Protein AF-A0A350ULH3-F1 (afdb_monomer_lite)

pLDDT: mean 79.22, std 16.27, range [38.88, 96.38]

Sequence (163 aa):
MSNPWFDPMTPQGNSGPSGGGPGVPPVNEIYSRLVTAMNRILQLETRVQQLESALKVNGTGDVELKSNGAIRIEAGRQVVIEGGQQGLTLSDQAGNSIALAGAGLTIKAPAKIQLQSSMFAVNAGVITASASMSTFSGTVKCDTIIARTVIGSSYTPGAGNIW

Structure (mmCIF, N/CA/C/O backbone):
data_AF-A0A350ULH3-F1
#
_entry.id   AF-A0A350ULH3-F1
#
loop_
_atom_site.group_PDB
_atom_site.id
_atom_site.type_symbol
_atom_site.label_atom_id
_atom_site.label_alt_id
_atom_site.label_comp_id
_atom_site.label_asym_id
_atom_site.label_entity_id
_atom_site.label_seq_id
_atom_site.pdbx_PDB_ins_code
_atom_site.Cartn_x
_atom_site.Cartn_y
_atom_site.Cartn_z
_atom_site.occupancy
_atom_site.B_iso_or_equiv
_atom_site.auth_seq_id
_atom_site.auth_comp_id
_atom_site.auth_asym_id
_atom_site.auth_atom_id
_atom_site.pdbx_PDB_model_num
ATOM 1 N N . MET A 1 1 ? 36.697 -11.154 -36.106 1.00 38.88 1 MET A N 1
ATOM 2 C CA . MET A 1 1 ? 36.650 -11.557 -37.529 1.00 38.88 1 MET A CA 1
ATOM 3 C C . MET A 1 1 ? 36.397 -10.296 -38.338 1.00 38.88 1 MET A C 1
ATOM 5 O O . MET A 1 1 ? 35.483 -9.563 -37.986 1.00 38.88 1 MET A O 1
ATOM 9 N N . SER A 1 2 ? 37.249 -9.987 -39.313 1.00 42.09 2 SER A N 1
ATOM 10 C CA . SER A 1 2 ? 37.154 -8.795 -40.172 1.00 42.09 2 SER A CA 1
ATOM 11 C C . SER A 1 2 ? 36.191 -9.029 -41.344 1.00 42.09 2 SER A C 1
ATOM 13 O O . SER A 1 2 ? 36.077 -10.149 -41.835 1.00 42.09 2 SER A O 1
ATOM 15 N N . ASN A 1 3 ? 35.484 -7.982 -41.781 1.00 48.78 3 ASN A N 1
ATOM 16 C CA . ASN A 1 3 ? 34.490 -8.055 -42.858 1.00 48.78 3 ASN A CA 1
ATOM 17 C C . ASN A 1 3 ? 35.135 -7.672 -44.212 1.00 48.78 3 ASN A C 1
ATOM 19 O O . ASN A 1 3 ? 35.625 -6.548 -44.318 1.00 48.78 3 ASN A O 1
ATOM 23 N N . PRO A 1 4 ? 35.145 -8.538 -45.246 1.00 52.75 4 PRO A N 1
ATOM 24 C CA . PRO A 1 4 ? 35.957 -8.335 -46.457 1.00 52.75 4 PRO A CA 1
ATOM 25 C C . PRO A 1 4 ? 35.392 -7.335 -47.489 1.00 52.75 4 PRO A C 1
ATOM 27 O O . PRO A 1 4 ? 35.931 -7.236 -48.584 1.00 52.75 4 PRO A O 1
ATOM 30 N N . TRP A 1 5 ? 34.316 -6.606 -47.170 1.00 55.28 5 TRP A N 1
ATOM 31 C CA . TRP A 1 5 ? 33.622 -5.697 -48.103 1.00 55.28 5 TRP A CA 1
ATOM 32 C C . TRP A 1 5 ? 33.903 -4.202 -47.882 1.00 55.28 5 TRP A C 1
ATOM 34 O O . TRP A 1 5 ? 33.384 -3.370 -48.621 1.00 55.28 5 TRP A O 1
ATOM 44 N N . PHE A 1 6 ? 34.717 -3.853 -46.883 1.00 55.47 6 PHE A N 1
ATOM 45 C CA . PHE A 1 6 ? 35.149 -2.478 -46.623 1.00 55.47 6 PHE A CA 1
ATOM 46 C C . PHE A 1 6 ? 36.673 -2.420 -46.519 1.00 55.47 6 PHE A C 1
ATOM 48 O O . PHE A 1 6 ? 37.233 -2.490 -45.426 1.00 55.47 6 PHE A O 1
ATOM 55 N N . ASP A 1 7 ? 37.328 -2.260 -47.665 1.00 47.16 7 ASP A N 1
ATOM 56 C CA . ASP A 1 7 ? 38.671 -1.688 -47.723 1.00 47.16 7 ASP A CA 1
ATOM 57 C C . ASP A 1 7 ? 38.511 -0.176 -47.979 1.00 47.16 7 ASP A C 1
ATOM 59 O O . ASP A 1 7 ? 37.873 0.194 -48.974 1.00 47.16 7 ASP A O 1
ATOM 63 N N . PRO A 1 8 ? 38.976 0.724 -47.090 1.00 49.62 8 PRO A N 1
ATOM 64 C CA . PRO A 1 8 ? 38.852 2.163 -47.287 1.00 49.62 8 PRO A CA 1
ATOM 65 C C . PRO A 1 8 ? 39.834 2.645 -48.363 1.00 49.62 8 PRO A C 1
ATOM 67 O O . PRO A 1 8 ? 40.844 3.286 -48.066 1.00 49.62 8 PRO A O 1
ATOM 70 N N . MET A 1 9 ? 39.506 2.381 -49.631 1.00 45.88 9 MET A N 1
ATOM 71 C CA . MET A 1 9 ? 40.170 3.011 -50.767 1.00 45.88 9 MET A CA 1
ATOM 72 C C . MET A 1 9 ? 40.027 4.529 -50.646 1.00 45.88 9 MET A C 1
ATOM 74 O O . MET A 1 9 ? 38.942 5.095 -50.804 1.00 45.88 9 MET A O 1
ATOM 78 N N . THR A 1 10 ? 41.140 5.197 -50.355 1.00 54.75 10 THR A N 1
ATOM 79 C CA . THR A 1 10 ? 41.226 6.652 -50.416 1.00 54.75 10 THR A CA 1
ATOM 80 C C . THR A 1 10 ? 40.929 7.107 -51.851 1.00 54.75 10 THR A C 1
ATOM 82 O O . THR A 1 10 ? 41.450 6.501 -52.790 1.00 54.75 10 THR A O 1
ATOM 85 N N . PRO A 1 11 ? 40.101 8.149 -52.074 1.00 56.56 11 PRO A N 1
ATOM 86 C CA . PRO A 1 11 ? 39.749 8.564 -53.430 1.00 56.56 11 PRO A CA 1
ATOM 87 C C . PRO A 1 11 ? 40.953 9.146 -54.187 1.00 56.56 11 PRO A C 1
ATOM 89 O O . PRO A 1 11 ? 41.227 10.346 -54.125 1.00 56.56 11 PRO A O 1
ATOM 92 N N . GLN A 1 12 ? 41.669 8.310 -54.942 1.00 51.28 12 GLN A N 1
ATOM 93 C CA . GLN A 1 12 ? 42.615 8.795 -55.941 1.00 51.28 12 GLN A CA 1
ATOM 94 C C . GLN A 1 12 ? 41.860 9.295 -57.175 1.00 51.28 12 GLN A C 1
ATOM 96 O O . GLN A 1 12 ? 41.475 8.524 -58.045 1.00 51.28 12 GLN A O 1
ATOM 101 N N . GLY A 1 13 ? 41.720 10.619 -57.246 1.00 51.88 13 GLY A N 1
ATOM 102 C CA . GLY A 1 13 ? 41.610 11.361 -58.499 1.00 51.88 13 GLY A CA 1
ATOM 103 C C . GLY A 1 13 ? 40.244 11.363 -59.187 1.00 51.88 13 GLY A C 1
ATOM 104 O O . GLY A 1 13 ? 39.894 10.449 -59.923 1.00 51.88 13 GLY A O 1
ATOM 105 N N . ASN A 1 14 ? 39.561 12.508 -59.118 1.00 50.41 14 ASN A N 1
ATOM 106 C CA . ASN A 1 14 ? 38.878 13.022 -60.305 1.00 50.41 14 ASN A CA 1
ATOM 107 C C . ASN A 1 14 ? 38.970 14.553 -60.373 1.00 50.41 14 ASN A C 1
ATOM 109 O O . ASN A 1 14 ? 38.051 15.277 -59.994 1.00 50.41 14 ASN A O 1
ATOM 113 N N . SER A 1 15 ? 40.115 15.048 -60.840 1.00 55.28 15 SER A N 1
ATOM 114 C CA . SER A 1 15 ? 40.301 16.445 -61.231 1.00 55.28 15 SER A CA 1
ATOM 115 C C . SER A 1 15 ? 39.954 16.612 -62.717 1.00 55.28 15 SER A C 1
ATOM 117 O O . SER A 1 15 ? 40.829 16.507 -63.576 1.00 55.28 15 SER A O 1
ATOM 119 N N . GLY A 1 16 ? 38.676 16.865 -63.007 1.00 45.22 16 GLY A N 1
ATOM 120 C CA . GLY A 1 16 ? 38.147 17.216 -64.333 1.00 45.22 16 GLY A CA 1
ATOM 121 C C . GLY A 1 16 ? 37.201 18.426 -64.230 1.00 45.22 16 GLY A C 1
ATOM 122 O O . GLY A 1 16 ? 36.531 18.566 -63.206 1.00 45.22 16 GLY A O 1
ATOM 123 N N . PRO A 1 17 ? 37.182 19.350 -65.211 1.00 51.19 17 PRO A N 1
ATOM 124 C CA . PRO A 1 17 ? 36.727 20.723 -64.985 1.00 51.19 17 PRO A CA 1
ATOM 125 C C . PRO A 1 17 ? 35.204 20.920 -64.987 1.00 51.19 17 PRO A C 1
ATOM 127 O O . PRO A 1 17 ? 34.441 20.207 -65.634 1.00 51.19 17 PRO A O 1
ATOM 130 N N . SER A 1 18 ? 34.780 21.970 -64.286 1.00 60.84 18 SER A N 1
ATOM 131 C CA . SER A 1 18 ? 33.393 22.411 -64.134 1.00 60.84 18 SER A CA 1
ATOM 132 C C . SER A 1 18 ? 32.836 23.141 -65.367 1.00 60.84 18 SER A C 1
ATOM 134 O O . SER A 1 18 ? 33.382 24.167 -65.772 1.00 60.84 18 SER A O 1
ATOM 136 N N . GLY A 1 19 ? 31.681 22.695 -65.867 1.00 49.47 19 GLY A N 1
ATOM 137 C CA . GLY A 1 19 ? 30.791 23.434 -66.775 1.00 49.47 19 GLY A CA 1
ATOM 138 C C . GLY A 1 19 ? 29.331 23.175 -66.381 1.00 49.47 19 GLY A C 1
ATOM 139 O O . GLY A 1 19 ? 29.006 22.055 -65.992 1.00 49.47 19 GLY A O 1
ATOM 140 N N . GLY A 1 20 ? 28.473 24.203 -66.378 1.00 51.97 20 GLY A N 1
ATOM 141 C CA . GLY A 1 20 ? 27.198 24.177 -65.640 1.00 51.97 20 GLY A CA 1
ATOM 142 C C . GLY A 1 20 ? 25.916 24.407 -66.451 1.00 51.97 20 GLY A C 1
ATOM 143 O O . GLY A 1 20 ? 25.944 24.702 -67.642 1.00 51.97 20 GLY A O 1
ATOM 144 N N . GLY A 1 21 ? 24.785 24.318 -65.744 1.00 47.19 21 GLY A N 1
ATOM 145 C CA . GLY A 1 21 ? 23.431 24.677 -66.180 1.00 47.19 21 GLY A CA 1
ATOM 146 C C . GLY A 1 21 ? 22.516 24.858 -64.949 1.00 47.19 21 GLY A C 1
ATOM 147 O O . GLY A 1 21 ? 22.800 24.250 -63.916 1.00 47.19 21 GLY A O 1
ATOM 148 N N . PRO A 1 22 ? 21.480 25.719 -64.990 1.00 61.12 22 PRO A N 1
ATOM 149 C CA . PRO A 1 22 ? 20.728 26.117 -63.795 1.00 61.12 22 PRO A CA 1
ATOM 150 C C . PRO A 1 22 ? 19.538 25.199 -63.459 1.00 61.12 22 PRO A C 1
ATOM 152 O O . PRO A 1 22 ? 18.927 24.587 -64.331 1.00 61.12 22 PRO A O 1
ATOM 155 N N . GLY A 1 23 ? 19.131 25.194 -62.186 1.00 58.22 23 GLY A N 1
ATOM 156 C CA . GLY A 1 23 ? 17.815 24.712 -61.737 1.00 58.22 23 GLY A CA 1
ATOM 157 C C . GLY A 1 23 ? 17.720 23.216 -61.432 1.00 58.22 23 GLY A C 1
ATOM 158 O O . GLY A 1 23 ? 17.062 22.846 -60.462 1.00 58.22 23 GLY A O 1
ATOM 159 N N . VAL A 1 24 ? 18.439 22.365 -62.164 1.00 56.78 24 VAL A N 1
ATOM 160 C CA . VAL A 1 24 ? 18.875 21.080 -61.601 1.00 56.78 24 VAL A CA 1
ATOM 161 C C . VAL A 1 24 ? 20.019 21.443 -60.655 1.00 56.78 24 VAL A C 1
ATOM 163 O O . VAL A 1 24 ? 21.008 21.992 -61.149 1.00 56.78 24 VAL A O 1
ATOM 166 N N . PRO A 1 25 ? 19.912 21.215 -59.326 1.00 62.03 25 PRO A N 1
ATOM 167 C CA . PRO A 1 25 ? 21.060 21.374 -58.443 1.00 62.03 25 PRO A CA 1
ATOM 168 C C . PRO A 1 25 ? 22.214 20.608 -59.091 1.00 62.03 25 PRO A C 1
ATOM 170 O O . PRO A 1 25 ? 21.979 19.453 -59.476 1.00 62.03 25 PRO A O 1
ATOM 173 N N . PRO A 1 26 ? 23.386 21.242 -59.320 1.00 65.31 26 PRO A N 1
ATOM 174 C CA . PRO A 1 26 ? 24.483 20.617 -60.055 1.00 65.31 26 PRO A CA 1
ATOM 175 C C . PRO A 1 26 ? 24.673 19.228 -59.476 1.00 65.31 26 PRO A C 1
ATOM 177 O O . PRO A 1 26 ? 24.497 19.068 -58.278 1.00 65.31 26 PRO A O 1
ATOM 180 N N . VAL A 1 27 ? 24.896 18.208 -60.306 1.00 72.88 27 VAL A N 1
ATOM 181 C CA . VAL A 1 27 ? 24.469 16.838 -59.951 1.00 72.88 27 VAL A CA 1
ATOM 182 C C . VAL A 1 27 ? 24.963 16.391 -58.552 1.00 72.88 27 VAL A C 1
ATOM 184 O O . VAL A 1 27 ? 24.228 15.753 -57.798 1.00 72.88 27 VAL A O 1
ATOM 187 N N . ASN A 1 28 ? 26.148 16.877 -58.150 1.00 76.12 28 ASN A N 1
ATOM 188 C CA . ASN A 1 28 ? 26.724 16.829 -56.800 1.00 76.12 28 ASN A CA 1
ATOM 189 C C . ASN A 1 28 ? 25.811 17.259 -55.618 1.00 76.12 28 ASN A C 1
ATOM 191 O O . ASN A 1 28 ? 25.929 16.668 -54.549 1.00 76.12 28 ASN A O 1
ATOM 195 N N . GLU A 1 29 ? 24.909 18.229 -55.762 1.00 79.00 29 GLU A N 1
ATOM 196 C CA . GLU A 1 29 ? 24.006 18.738 -54.722 1.00 79.00 29 GLU A CA 1
ATOM 197 C C . GLU A 1 29 ? 22.730 17.891 -54.575 1.00 79.00 29 GLU A C 1
ATOM 199 O O . GLU A 1 29 ? 22.260 17.680 -53.455 1.00 79.00 29 GLU A O 1
ATOM 204 N N . ILE A 1 30 ? 22.188 17.324 -55.663 1.00 76.50 30 ILE A N 1
ATOM 205 C CA . ILE A 1 30 ? 21.158 16.275 -55.522 1.00 76.50 30 ILE A CA 1
ATOM 206 C C . ILE A 1 30 ? 21.777 15.081 -54.789 1.00 76.50 30 ILE A C 1
ATOM 208 O O . ILE A 1 30 ? 21.201 14.581 -53.819 1.00 76.50 30 ILE A O 1
ATOM 212 N N . TYR A 1 31 ? 22.980 14.667 -55.203 1.00 81.50 31 TYR A N 1
ATOM 213 C CA . TYR A 1 31 ? 23.696 13.580 -54.543 1.00 81.50 31 TYR A CA 1
ATOM 214 C C . TYR A 1 31 ? 24.021 13.903 -53.074 1.00 81.50 31 TYR A C 1
ATOM 216 O O . TYR A 1 31 ? 23.808 13.042 -52.224 1.00 81.50 31 TYR A O 1
ATOM 224 N N . SER A 1 32 ? 24.436 15.128 -52.725 1.00 84.88 32 SER A N 1
ATOM 225 C CA . SER A 1 32 ? 24.746 15.486 -51.329 1.00 84.88 32 SER A CA 1
ATOM 226 C C . SER A 1 32 ? 23.517 15.414 -50.415 1.00 84.88 32 SER A C 1
ATOM 228 O O . SER A 1 32 ? 23.600 14.889 -49.299 1.00 84.88 32 SER A O 1
ATOM 230 N N . ARG A 1 33 ? 22.350 15.865 -50.896 1.00 83.06 33 ARG A N 1
ATOM 231 C CA . ARG A 1 33 ? 21.075 15.779 -50.165 1.00 83.06 33 ARG A CA 1
ATOM 232 C C . ARG A 1 33 ? 20.626 14.328 -49.984 1.00 83.06 33 ARG A C 1
ATOM 234 O O . ARG A 1 33 ? 20.208 13.961 -48.886 1.00 83.06 33 ARG A O 1
ATOM 241 N N . LEU A 1 34 ? 20.763 13.500 -51.022 1.00 86.50 34 LEU A N 1
ATOM 242 C CA . LEU A 1 34 ? 20.426 12.076 -50.969 1.00 86.50 34 LEU A CA 1
ATOM 243 C C . LEU A 1 34 ? 21.319 11.315 -49.975 1.00 86.50 34 LEU A C 1
ATOM 245 O O . LEU A 1 34 ? 20.799 10.639 -49.089 1.00 86.50 34 LEU A O 1
ATOM 249 N N . VAL A 1 35 ? 22.644 11.497 -50.045 1.00 88.75 35 VAL A N 1
ATOM 250 C CA . VAL A 1 35 ? 23.599 10.907 -49.085 1.00 88.75 35 VAL A CA 1
ATOM 251 C C . VAL A 1 35 ? 23.286 11.340 -47.648 1.00 88.75 35 VAL A C 1
ATOM 253 O O . VAL A 1 35 ? 23.286 10.516 -46.733 1.00 88.75 35 VAL A O 1
ATOM 256 N N . THR A 1 36 ? 22.942 12.614 -47.439 1.00 93.56 36 THR A N 1
ATOM 257 C CA . THR A 1 36 ? 22.558 13.132 -46.115 1.00 93.56 36 THR A CA 1
ATOM 258 C C . THR A 1 36 ? 21.289 12.460 -45.577 1.00 93.56 36 THR A C 1
ATOM 260 O O . THR A 1 36 ? 21.237 12.095 -44.400 1.00 93.56 36 THR A O 1
ATOM 263 N N . ALA A 1 37 ? 20.273 12.261 -46.423 1.00 84.31 37 ALA A N 1
ATOM 264 C CA . ALA A 1 37 ? 19.039 11.579 -46.036 1.00 84.31 37 ALA A CA 1
ATOM 265 C C . ALA A 1 37 ? 19.288 10.105 -45.670 1.00 84.31 37 ALA A C 1
ATOM 267 O O . ALA A 1 37 ? 18.812 9.648 -44.631 1.00 84.31 37 ALA A O 1
ATOM 268 N N . MET A 1 38 ? 20.090 9.388 -46.465 1.00 93.75 38 MET A N 1
ATOM 269 C CA . MET A 1 38 ? 20.438 7.982 -46.220 1.00 93.75 38 MET A CA 1
ATOM 270 C C . MET A 1 38 ? 21.170 7.791 -44.882 1.00 93.75 38 MET A C 1
ATOM 272 O O . MET A 1 38 ? 20.783 6.936 -44.087 1.00 93.75 38 MET A O 1
ATOM 276 N N . ASN A 1 39 ? 22.151 8.647 -44.573 1.00 92.31 39 ASN A N 1
ATOM 277 C CA . ASN A 1 39 ? 22.867 8.605 -43.292 1.00 92.31 39 ASN A CA 1
ATOM 278 C C . ASN A 1 39 ? 21.935 8.821 -42.083 1.00 92.31 39 ASN A C 1
ATOM 280 O O . ASN A 1 39 ? 22.113 8.200 -41.034 1.00 92.31 39 ASN A O 1
ATOM 284 N N . ARG A 1 40 ? 20.916 9.681 -42.224 1.00 94.25 40 ARG A N 1
ATOM 285 C CA . ARG A 1 40 ? 19.938 9.948 -41.157 1.00 94.25 40 ARG A CA 1
ATOM 286 C C . ARG A 1 40 ? 18.982 8.774 -40.924 1.00 94.25 40 ARG A C 1
ATOM 288 O O . ARG A 1 40 ? 18.593 8.549 -39.780 1.00 94.25 40 ARG A O 1
ATOM 295 N N . ILE A 1 41 ? 18.622 8.032 -41.972 1.00 94.38 41 ILE A N 1
ATOM 296 C CA . ILE A 1 41 ? 17.785 6.826 -41.860 1.00 94.38 41 ILE A CA 1
ATOM 297 C C . ILE A 1 41 ? 18.539 5.736 -41.086 1.00 94.38 41 ILE A C 1
ATOM 299 O O . ILE A 1 41 ? 18.038 5.274 -40.063 1.00 94.38 41 ILE A O 1
ATOM 303 N N . LEU A 1 42 ? 19.785 5.444 -41.472 1.00 94.94 42 LEU A N 1
ATOM 304 C CA . LEU A 1 42 ? 20.639 4.452 -40.801 1.00 94.94 42 LEU A CA 1
ATOM 305 C C . LEU A 1 42 ? 20.823 4.743 -39.293 1.00 94.94 42 LEU A C 1
ATOM 307 O O . LEU A 1 42 ? 20.821 3.840 -38.450 1.00 94.94 42 LEU A O 1
ATOM 311 N N . GLN A 1 43 ? 20.935 6.026 -38.925 1.00 95.62 43 GLN A N 1
ATOM 312 C CA . GLN A 1 43 ? 21.008 6.450 -37.524 1.00 95.62 43 GLN A CA 1
ATOM 313 C C . GLN A 1 43 ? 19.696 6.199 -36.756 1.00 95.62 43 GLN A C 1
ATOM 315 O O . GLN A 1 43 ? 19.733 5.826 -35.581 1.00 95.62 43 GLN A O 1
ATOM 320 N N . LEU A 1 44 ? 18.538 6.419 -37.387 1.00 94.94 44 LEU A N 1
ATOM 321 C CA . LEU A 1 44 ? 17.233 6.180 -36.766 1.00 94.94 44 LEU A CA 1
ATOM 322 C C . LEU A 1 44 ? 16.970 4.685 -36.576 1.00 94.94 44 LEU A C 1
ATOM 324 O O . LEU A 1 44 ? 16.552 4.300 -35.488 1.00 94.94 44 LEU A O 1
ATOM 328 N N . GLU A 1 45 ? 17.290 3.853 -37.567 1.00 95.19 45 GLU A N 1
ATOM 329 C CA . GLU A 1 45 ? 17.203 2.389 -37.468 1.00 95.19 45 GLU A CA 1
ATOM 330 C C . GLU A 1 45 ? 18.025 1.868 -36.284 1.00 95.19 45 GLU A C 1
ATOM 332 O O . GLU A 1 45 ? 17.502 1.154 -35.430 1.00 95.19 45 GLU A O 1
ATOM 337 N N . THR A 1 46 ? 19.274 2.330 -36.154 1.00 93.56 46 THR A N 1
ATOM 338 C CA . THR A 1 46 ? 20.151 1.983 -35.023 1.00 93.56 46 THR A CA 1
ATOM 339 C C . THR A 1 46 ? 19.529 2.369 -33.669 1.00 93.56 46 THR A C 1
ATOM 341 O O . THR A 1 46 ? 19.611 1.608 -32.705 1.00 93.56 46 THR A O 1
ATOM 344 N N . ARG A 1 47 ? 18.867 3.533 -33.574 1.00 94.88 47 ARG A N 1
ATOM 345 C CA . ARG A 1 47 ? 18.204 3.992 -32.336 1.00 94.88 47 ARG A CA 1
ATOM 346 C C . ARG A 1 47 ? 16.902 3.254 -32.027 1.00 94.88 47 ARG A C 1
ATOM 348 O O . ARG A 1 47 ? 16.610 3.033 -30.854 1.00 94.88 47 ARG A O 1
ATOM 355 N N . VAL A 1 48 ? 16.117 2.890 -33.039 1.00 91.75 48 VAL A N 1
ATOM 356 C CA . VAL A 1 48 ? 14.891 2.096 -32.858 1.00 91.75 48 VAL A CA 1
ATOM 357 C C . VAL A 1 48 ? 15.254 0.683 -32.419 1.00 91.75 48 VAL A C 1
ATOM 359 O O . VAL A 1 48 ? 14.715 0.223 -31.423 1.00 91.75 48 VAL A O 1
ATOM 362 N N . GLN A 1 49 ? 16.256 0.053 -33.038 1.00 89.00 49 GLN A N 1
ATOM 363 C CA . GLN A 1 49 ? 16.790 -1.236 -32.586 1.00 89.00 49 GLN A CA 1
ATOM 364 C C . GLN A 1 49 ? 17.260 -1.182 -31.121 1.00 89.00 49 GLN A C 1
ATOM 366 O O . GLN A 1 49 ? 16.994 -2.104 -30.352 1.00 89.00 49 GLN A O 1
ATOM 371 N N . GLN A 1 50 ? 17.895 -0.082 -30.698 1.00 86.75 50 GLN A N 1
ATOM 372 C CA . GLN A 1 50 ? 18.261 0.141 -29.294 1.00 86.75 50 GLN A CA 1
ATOM 373 C C . GLN A 1 50 ? 17.033 0.291 -28.374 1.00 86.75 50 GLN A C 1
ATOM 375 O O . GLN A 1 50 ? 17.017 -0.309 -27.301 1.00 86.75 50 GLN A O 1
ATOM 380 N N . LEU A 1 51 ? 15.996 1.037 -28.770 1.00 87.19 51 LEU A N 1
ATOM 381 C CA . LEU A 1 51 ? 14.782 1.215 -27.958 1.00 87.19 51 LEU A CA 1
ATOM 382 C C . LEU A 1 51 ? 13.908 -0.040 -27.896 1.00 87.19 51 LEU A C 1
ATOM 384 O O . LEU A 1 51 ? 13.467 -0.410 -26.815 1.00 87.19 51 LEU A O 1
ATOM 388 N N . GLU A 1 52 ? 13.706 -0.739 -29.010 1.00 87.12 52 GLU A N 1
ATOM 389 C CA . GLU A 1 52 ? 13.012 -2.028 -29.038 1.00 87.12 52 GLU A CA 1
ATOM 390 C C . GLU A 1 52 ? 13.788 -3.092 -28.262 1.00 87.12 52 GLU A C 1
ATOM 392 O O . GLU A 1 52 ? 13.186 -3.968 -27.647 1.00 87.12 52 GLU A O 1
ATOM 397 N N . SER A 1 53 ? 15.124 -3.017 -28.211 1.00 81.12 53 SER A N 1
ATOM 398 C CA . SER A 1 53 ? 15.894 -3.876 -27.305 1.00 81.12 53 SER A CA 1
ATOM 399 C C . SER A 1 53 ? 15.598 -3.616 -25.818 1.00 81.12 53 SER A C 1
ATOM 401 O O . SER A 1 53 ? 15.958 -4.466 -25.001 1.00 81.12 53 SER A O 1
ATOM 403 N N . ALA A 1 54 ? 14.922 -2.501 -25.487 1.00 84.62 54 ALA A N 1
ATOM 404 C CA . ALA A 1 54 ? 14.718 -2.003 -24.128 1.00 84.62 54 ALA A CA 1
ATOM 405 C C . ALA A 1 54 ? 13.259 -1.732 -23.675 1.00 84.62 54 ALA A C 1
ATOM 407 O O . ALA A 1 54 ? 13.008 -1.581 -22.479 1.00 84.62 54 ALA A O 1
ATOM 408 N N . LEU A 1 55 ? 12.281 -1.674 -24.579 1.00 89.12 55 LEU A N 1
ATOM 409 C CA . LEU A 1 55 ? 10.854 -1.574 -24.255 1.00 89.12 55 LEU A CA 1
ATOM 410 C C . LEU A 1 55 ? 10.040 -2.251 -25.356 1.00 89.12 55 LEU A C 1
ATOM 412 O O . LEU A 1 55 ? 10.140 -1.863 -26.520 1.00 89.12 55 LEU A O 1
ATOM 416 N N . LYS A 1 56 ? 9.217 -3.238 -24.994 1.00 87.25 56 LYS A N 1
ATOM 417 C CA . LYS A 1 56 ? 8.347 -3.950 -25.937 1.00 87.25 56 LYS A CA 1
ATOM 418 C C . LYS A 1 56 ? 6.918 -4.045 -25.426 1.00 87.25 56 LYS A C 1
ATOM 420 O O . LYS A 1 56 ? 6.674 -4.087 -24.226 1.00 87.25 56 LYS A O 1
ATOM 425 N N . VAL A 1 57 ? 5.985 -4.129 -26.366 1.00 83.31 57 VAL A N 1
ATOM 426 C CA . VAL A 1 57 ? 4.630 -4.629 -26.126 1.00 83.31 57 VAL A CA 1
ATOM 427 C C . VAL A 1 57 ? 4.497 -5.887 -26.972 1.00 83.31 57 VAL A C 1
ATOM 429 O O . VAL A 1 57 ? 4.809 -5.854 -28.165 1.00 83.31 57 VAL A O 1
ATOM 432 N N . ASN A 1 58 ? 4.130 -7.010 -26.361 1.00 77.69 58 ASN A N 1
ATOM 433 C CA . ASN A 1 58 ? 3.984 -8.271 -27.089 1.00 77.69 58 ASN A CA 1
ATOM 434 C C . ASN A 1 58 ? 2.605 -8.368 -27.783 1.00 77.69 58 ASN A C 1
ATOM 436 O O . ASN A 1 58 ? 1.751 -7.491 -27.650 1.00 77.69 58 ASN A O 1
ATOM 440 N N . GLY A 1 59 ? 2.369 -9.458 -28.521 1.00 75.62 59 GLY A N 1
ATOM 441 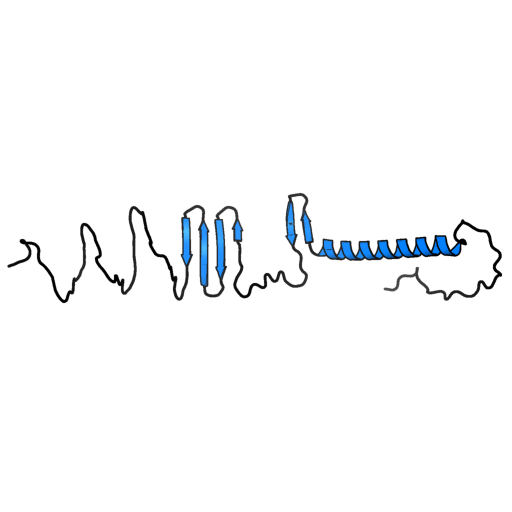C CA . GLY A 1 59 ? 1.100 -9.680 -29.230 1.00 75.62 59 GLY A CA 1
ATOM 442 C C . GLY A 1 59 ? -0.130 -9.885 -28.331 1.00 75.62 59 GLY A C 1
ATOM 443 O O . GLY A 1 59 ? -1.248 -9.824 -28.835 1.00 75.62 59 GLY A O 1
ATOM 444 N N . THR A 1 60 ? 0.055 -10.116 -27.027 1.00 79.62 60 THR A N 1
ATOM 445 C CA . THR A 1 60 ? -1.014 -10.234 -26.018 1.00 79.62 60 THR A CA 1
ATOM 446 C C . THR A 1 60 ? -1.250 -8.938 -25.234 1.00 79.62 60 THR A C 1
ATOM 448 O O . THR A 1 60 ? -2.176 -8.880 -24.430 1.00 79.62 60 THR A O 1
ATOM 451 N N . GLY A 1 61 ? -0.480 -7.878 -25.509 1.00 71.00 61 GLY A N 1
ATOM 452 C CA . GLY A 1 61 ? -0.597 -6.573 -24.854 1.00 71.00 61 GLY A CA 1
ATOM 453 C C . GLY A 1 61 ? 0.220 -6.425 -23.567 1.00 71.00 61 GLY A C 1
AT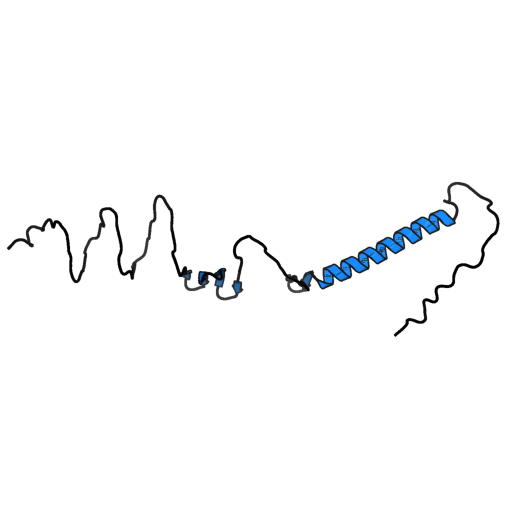OM 454 O O . GLY A 1 61 ? 0.139 -5.378 -22.925 1.00 71.00 61 GLY A O 1
ATOM 455 N N . ASP A 1 62 ? 1.028 -7.422 -23.196 1.00 77.75 62 ASP A N 1
ATOM 456 C CA . ASP A 1 62 ? 1.917 -7.325 -22.039 1.00 77.75 62 ASP A CA 1
ATOM 457 C C . ASP A 1 62 ? 3.054 -6.340 -22.338 1.00 77.75 62 ASP A C 1
ATOM 459 O O . ASP A 1 62 ? 3.704 -6.409 -23.389 1.00 77.75 62 ASP A O 1
ATOM 463 N N . VAL A 1 63 ? 3.302 -5.424 -21.400 1.00 85.12 63 VAL A N 1
ATOM 464 C CA . VAL A 1 63 ? 4.336 -4.390 -21.524 1.00 85.12 63 VAL A CA 1
ATOM 465 C C . VAL A 1 63 ? 5.622 -4.865 -20.847 1.00 85.12 63 VAL A C 1
ATOM 467 O O . VAL A 1 63 ? 5.721 -4.926 -19.623 1.00 85.12 63 VAL A O 1
ATOM 470 N N . GLU A 1 64 ? 6.630 -5.175 -21.655 1.00 73.25 64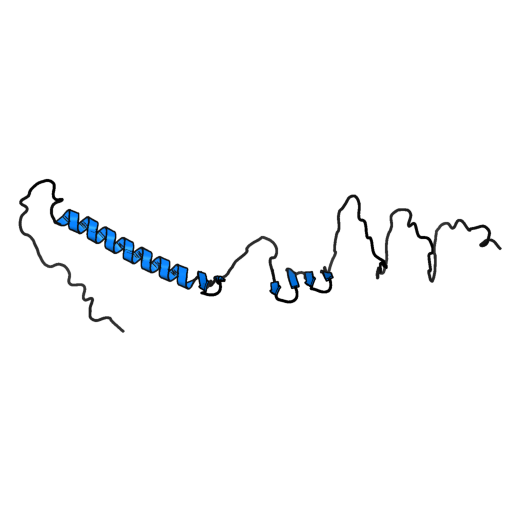 GLU A N 1
ATOM 471 C CA . GLU A 1 64 ? 7.956 -5.623 -21.234 1.00 73.25 64 GLU A CA 1
ATOM 472 C C . GLU A 1 64 ? 8.917 -4.420 -21.174 1.00 73.25 64 GLU A C 1
ATOM 474 O O . GLU A 1 64 ? 9.509 -4.012 -22.178 1.00 73.25 64 GLU A O 1
ATOM 479 N N . LEU A 1 65 ? 9.079 -3.832 -19.984 1.00 87.94 65 LEU A N 1
ATOM 480 C CA . LEU A 1 65 ? 10.104 -2.816 -19.720 1.00 87.94 65 LEU A CA 1
ATOM 481 C C . LEU A 1 65 ? 11.461 -3.511 -19.497 1.00 87.94 65 LEU A C 1
ATOM 483 O O . LEU A 1 65 ? 11.707 -4.080 -18.434 1.00 87.94 65 LEU A O 1
ATOM 487 N N . LYS A 1 66 ? 12.362 -3.450 -20.482 1.00 74.06 66 LYS A N 1
ATOM 488 C CA . LYS A 1 66 ? 13.624 -4.207 -20.529 1.00 74.06 66 LYS A CA 1
ATOM 489 C C . LYS A 1 66 ? 14.854 -3.302 -20.359 1.00 74.06 66 LYS A C 1
ATOM 491 O O . LYS A 1 66 ? 15.536 -2.934 -21.305 1.00 74.06 66 LYS A O 1
ATOM 496 N N . SER A 1 67 ? 15.196 -2.945 -19.126 1.00 82.88 67 SER A N 1
ATOM 497 C CA . SER A 1 67 ? 16.420 -2.168 -18.868 1.00 82.88 67 SER A CA 1
ATOM 498 C C . SER A 1 67 ? 17.632 -3.079 -18.644 1.00 82.88 67 SER A C 1
ATOM 500 O O . SER A 1 67 ? 17.595 -3.930 -17.761 1.00 82.88 67 SER A O 1
ATOM 502 N N . ASN A 1 68 ? 18.747 -2.838 -19.349 1.00 68.12 68 ASN A N 1
ATOM 503 C CA . ASN A 1 68 ? 20.057 -3.428 -19.010 1.00 68.12 68 ASN A CA 1
ATOM 504 C C . ASN A 1 68 ? 20.651 -2.854 -17.696 1.00 68.12 68 ASN A C 1
ATOM 506 O O . ASN A 1 68 ? 21.735 -3.263 -17.288 1.00 68.12 68 ASN A O 1
ATOM 510 N N . GLY A 1 69 ? 19.989 -1.868 -17.073 1.00 79.50 69 GLY A N 1
ATOM 511 C CA . GLY A 1 69 ? 20.422 -1.188 -15.848 1.00 79.50 69 GLY A CA 1
ATOM 512 C C . GLY A 1 69 ? 19.398 -1.316 -14.719 1.00 79.50 69 GLY A C 1
ATOM 513 O O . GLY A 1 69 ? 19.371 -2.314 -14.009 1.00 79.50 69 GLY A O 1
ATOM 514 N N . ALA A 1 70 ? 18.564 -0.293 -14.523 1.00 57.28 70 ALA A N 1
ATOM 515 C CA . ALA A 1 70 ? 17.501 -0.306 -13.517 1.00 57.28 70 ALA A CA 1
ATOM 516 C C . ALA A 1 70 ? 16.247 0.422 -14.016 1.00 57.28 70 ALA A C 1
ATOM 518 O O . ALA A 1 70 ? 16.355 1.470 -14.654 1.00 57.28 70 ALA A O 1
ATOM 519 N N . ILE A 1 71 ? 15.062 -0.069 -13.638 1.00 70.06 71 ILE A N 1
ATOM 520 C CA . ILE A 1 71 ? 13.871 0.785 -13.528 1.00 70.06 71 ILE A CA 1
ATOM 521 C C . ILE A 1 71 ? 13.965 1.469 -12.165 1.00 70.06 71 ILE A C 1
ATOM 523 O O . ILE A 1 71 ? 13.376 1.029 -11.178 1.00 70.06 71 ILE A O 1
ATOM 527 N N . ARG A 1 72 ? 14.755 2.543 -12.091 1.00 52.25 72 ARG A N 1
ATOM 528 C CA . ARG A 1 72 ? 14.689 3.438 -10.937 1.00 52.25 72 ARG A CA 1
ATOM 529 C C . ARG A 1 72 ? 13.383 4.219 -11.013 1.00 52.25 72 ARG A C 1
ATOM 531 O O . ARG A 1 72 ? 13.326 5.285 -11.615 1.00 52.25 72 ARG A O 1
ATOM 538 N N . ILE A 1 73 ? 12.362 3.718 -10.320 1.00 58.16 73 ILE A N 1
ATOM 539 C CA . ILE A 1 73 ? 11.413 4.616 -9.662 1.00 58.16 73 ILE A CA 1
ATOM 540 C C . ILE A 1 73 ? 12.161 5.196 -8.461 1.00 58.16 73 ILE A C 1
ATOM 542 O O . ILE A 1 73 ? 12.001 4.757 -7.326 1.00 58.16 73 ILE A O 1
ATOM 546 N N . GLU A 1 74 ? 13.048 6.151 -8.731 1.00 46.31 74 GLU A N 1
ATOM 547 C CA . GLU A 1 74 ? 13.665 6.955 -7.686 1.00 46.31 74 GLU A CA 1
ATOM 548 C C . GLU A 1 74 ? 12.642 8.001 -7.240 1.00 46.31 74 GLU A C 1
ATOM 550 O O . GLU A 1 74 ? 12.650 9.160 -7.642 1.00 46.31 74 GLU A O 1
ATOM 555 N N . ALA A 1 75 ? 11.705 7.548 -6.413 1.00 45.75 75 ALA A N 1
ATOM 556 C CA . ALA A 1 75 ? 11.124 8.409 -5.404 1.00 45.75 75 ALA A CA 1
ATOM 557 C C . ALA A 1 75 ? 12.075 8.406 -4.196 1.00 45.75 75 ALA A C 1
ATOM 559 O O . ALA A 1 75 ? 12.742 7.408 -3.926 1.00 45.75 75 ALA A O 1
ATOM 560 N N . GLY A 1 76 ? 12.094 9.474 -3.395 1.00 59.78 76 GLY A N 1
ATOM 561 C CA . GLY A 1 76 ? 12.824 9.484 -2.113 1.00 59.78 76 GLY A CA 1
ATOM 562 C C . GLY A 1 76 ? 12.212 8.571 -1.029 1.00 59.78 76 GLY A C 1
ATOM 563 O O . GLY A 1 76 ? 12.367 8.858 0.156 1.00 59.78 76 GLY A O 1
ATOM 564 N N . ARG A 1 77 ? 11.400 7.576 -1.428 1.00 64.19 77 ARG A N 1
ATOM 565 C CA . ARG A 1 77 ? 10.477 6.707 -0.661 1.00 64.19 77 ARG A CA 1
ATOM 566 C C . ARG A 1 77 ? 10.144 5.465 -1.529 1.00 64.19 77 ARG A C 1
ATOM 568 O O . ARG A 1 77 ? 10.249 5.562 -2.747 1.00 64.19 77 ARG A O 1
ATOM 575 N N . GLN A 1 78 ? 9.688 4.339 -0.961 1.00 58.41 78 GLN A N 1
ATOM 576 C CA . GLN A 1 78 ? 9.190 3.168 -1.734 1.00 58.41 78 GLN A CA 1
ATOM 577 C C . GLN A 1 78 ? 7.750 3.411 -2.269 1.00 58.41 78 GLN A C 1
ATOM 579 O O . GLN A 1 78 ? 7.029 4.195 -1.652 1.00 58.41 78 GLN A O 1
ATOM 584 N N . VAL A 1 79 ? 7.248 2.897 -3.411 1.00 57.75 79 VAL A N 1
ATOM 585 C CA . VAL A 1 79 ? 7.624 1.798 -4.354 1.00 57.75 79 VAL A CA 1
ATOM 586 C C . VAL A 1 79 ? 7.185 0.382 -3.897 1.00 57.75 79 VAL A C 1
ATOM 588 O O . VAL A 1 79 ? 6.978 0.171 -2.712 1.00 57.75 79 VAL A O 1
ATOM 591 N N . VAL A 1 80 ? 7.049 -0.558 -4.853 1.00 60.88 80 VAL A N 1
ATOM 592 C CA . VAL A 1 80 ? 6.416 -1.910 -4.828 1.00 60.88 80 VAL A CA 1
ATOM 593 C C . VAL A 1 80 ? 4.904 -1.900 -5.092 1.00 60.88 80 VAL A C 1
ATOM 595 O O . VAL A 1 80 ? 4.135 -1.292 -4.359 1.00 60.88 80 VAL A O 1
ATOM 598 N N . ILE A 1 81 ? 4.488 -2.574 -6.169 1.00 64.44 81 ILE A N 1
ATOM 599 C CA . ILE A 1 81 ? 3.095 -2.710 -6.623 1.00 64.44 81 ILE A CA 1
ATOM 600 C C . ILE A 1 81 ? 2.959 -4.114 -7.228 1.00 64.44 81 ILE A C 1
ATOM 602 O O . ILE A 1 81 ? 3.428 -4.355 -8.338 1.00 64.44 81 ILE A O 1
ATOM 606 N N . GLU A 1 82 ? 2.354 -5.047 -6.499 1.00 72.56 82 GLU A N 1
ATOM 607 C CA . GLU A 1 82 ? 2.219 -6.451 -6.915 1.00 72.56 82 GLU A CA 1
ATOM 608 C C . GLU A 1 82 ? 0.760 -6.768 -7.238 1.00 72.56 82 GLU A C 1
ATOM 610 O O . GLU A 1 82 ? -0.042 -6.865 -6.317 1.00 72.56 82 GLU A O 1
ATOM 615 N N . GLY A 1 83 ? 0.403 -6.932 -8.514 1.00 66.50 83 GLY A N 1
ATOM 616 C CA . GLY A 1 83 ? -0.936 -7.362 -8.933 1.00 66.50 83 GLY A CA 1
ATOM 617 C C . GLY A 1 83 ? -0.963 -8.828 -9.368 1.00 66.50 83 GLY A C 1
ATOM 618 O O . GLY A 1 83 ? -0.079 -9.276 -10.094 1.00 66.50 83 GLY A O 1
ATOM 619 N N . GLY A 1 84 ? -1.996 -9.574 -8.972 1.00 66.62 84 GLY A N 1
ATOM 620 C CA . GLY A 1 84 ? -2.219 -10.949 -9.429 1.00 66.62 84 GLY A CA 1
ATOM 621 C C . GLY A 1 84 ? -3.660 -11.415 -9.222 1.00 66.62 84 GLY A C 1
ATOM 622 O O . GLY A 1 84 ? -4.491 -10.668 -8.711 1.00 66.62 84 GLY A O 1
ATOM 623 N N . GLN A 1 85 ? -3.961 -12.676 -9.558 1.00 63.22 85 GLN A N 1
ATOM 624 C CA . GLN A 1 85 ? -5.317 -13.254 -9.438 1.00 63.22 85 GLN A CA 1
ATOM 625 C C . GLN A 1 85 ? -5.914 -13.225 -8.014 1.00 63.22 85 GLN A C 1
ATOM 627 O O . GLN A 1 85 ? -7.093 -13.521 -7.849 1.00 63.22 85 GLN A O 1
ATOM 632 N N . GLN A 1 86 ? -5.112 -12.920 -6.988 1.00 61.62 86 GLN A N 1
ATOM 633 C CA . GLN A 1 86 ? -5.495 -12.991 -5.575 1.00 61.62 86 GLN A CA 1
ATOM 634 C C . GLN A 1 86 ? -5.397 -11.652 -4.821 1.00 61.62 86 GLN A C 1
ATOM 636 O O . GLN A 1 86 ? -5.783 -11.605 -3.650 1.00 61.62 86 GLN A O 1
ATOM 641 N N . GLY A 1 87 ? -4.920 -10.564 -5.447 1.00 76.06 87 GLY A N 1
ATOM 642 C CA . GLY A 1 87 ? -4.829 -9.272 -4.761 1.00 76.06 87 GLY A CA 1
ATOM 643 C C . GLY A 1 87 ? -3.830 -8.253 -5.314 1.00 76.06 87 GLY A C 1
ATOM 644 O O . GLY A 1 87 ? -3.228 -8.452 -6.371 1.00 76.06 87 GLY A O 1
ATOM 645 N N . LEU A 1 88 ? -3.681 -7.167 -4.547 1.00 87.06 88 LEU A N 1
ATOM 646 C CA . LEU A 1 88 ? -2.717 -6.081 -4.726 1.00 87.06 88 LEU A CA 1
ATOM 647 C C . LEU A 1 88 ? -1.910 -5.854 -3.435 1.00 87.06 88 LEU A C 1
ATOM 649 O O . LEU A 1 88 ? -2.505 -5.565 -2.396 1.00 87.06 88 LEU A O 1
ATOM 653 N N . THR A 1 89 ? -0.577 -5.881 -3.506 1.00 86.62 89 THR A N 1
ATOM 654 C CA . THR A 1 89 ? 0.301 -5.535 -2.368 1.00 86.62 89 THR A CA 1
ATOM 655 C C . THR A 1 89 ? 1.196 -4.332 -2.672 1.00 86.62 89 THR A C 1
ATOM 657 O O . THR A 1 89 ? 1.844 -4.267 -3.716 1.00 86.62 89 THR A O 1
ATOM 660 N N . LEU A 1 90 ? 1.261 -3.402 -1.716 1.00 87.81 90 LEU A N 1
ATOM 661 C CA . LEU A 1 90 ? 2.256 -2.333 -1.599 1.00 87.81 90 LEU A CA 1
ATOM 662 C C . LEU A 1 90 ? 3.065 -2.580 -0.319 1.00 87.81 90 LEU A C 1
ATOM 664 O O . LEU A 1 90 ? 2.486 -2.816 0.745 1.00 87.81 90 LEU A O 1
ATOM 668 N N . SER A 1 91 ? 4.393 -2.529 -0.390 1.00 87.25 91 SER A N 1
ATOM 669 C CA . SER A 1 91 ? 5.259 -2.790 0.766 1.00 87.25 91 SER A CA 1
ATOM 670 C C . SER A 1 91 ? 6.550 -1.978 0.738 1.00 87.25 91 SER A C 1
ATOM 672 O O . SER A 1 91 ? 7.100 -1.693 -0.324 1.00 87.25 91 SER A O 1
ATOM 674 N N . ASP A 1 92 ? 7.048 -1.620 1.924 1.00 83.75 92 ASP A N 1
ATOM 675 C CA . ASP A 1 92 ? 8.367 -1.022 2.106 1.00 83.75 92 ASP A CA 1
ATOM 676 C C . ASP A 1 92 ? 9.341 -1.930 2.880 1.00 83.75 92 ASP A C 1
ATOM 678 O O . ASP A 1 92 ? 8.956 -2.888 3.555 1.00 83.75 92 ASP A O 1
ATOM 682 N N . GLN A 1 93 ? 10.639 -1.635 2.770 1.00 71.56 93 GLN A N 1
ATOM 683 C CA . GLN A 1 93 ? 11.692 -2.377 3.470 1.00 71.56 93 GLN A CA 1
ATOM 684 C C . GLN A 1 93 ? 11.778 -2.095 4.977 1.00 71.56 93 GLN A C 1
ATOM 686 O O . GLN A 1 93 ? 12.399 -2.875 5.696 1.00 71.56 93 GLN A O 1
ATOM 691 N N . ALA A 1 94 ? 11.123 -1.047 5.488 1.00 84.12 94 ALA A N 1
ATOM 692 C CA . ALA A 1 94 ? 10.963 -0.853 6.930 1.00 84.12 94 ALA A CA 1
ATOM 693 C C . ALA A 1 94 ? 9.921 -1.825 7.529 1.00 84.12 94 ALA A C 1
ATOM 695 O O . ALA A 1 94 ? 9.634 -1.776 8.727 1.00 84.12 94 ALA A O 1
ATOM 696 N N . GLY A 1 95 ? 9.375 -2.732 6.709 1.00 84.81 95 GLY A N 1
ATOM 697 C CA . GLY A 1 95 ? 8.411 -3.755 7.089 1.00 84.81 95 GLY A CA 1
ATOM 698 C C . GLY A 1 95 ? 6.974 -3.245 7.106 1.00 84.81 95 GLY A C 1
ATOM 699 O O . GLY A 1 95 ? 6.097 -3.956 7.612 1.00 84.81 95 GLY A O 1
ATOM 700 N N . ASN A 1 96 ? 6.731 -2.038 6.584 1.00 89.19 96 ASN A N 1
ATOM 701 C CA . ASN A 1 96 ? 5.387 -1.517 6.413 1.00 89.19 96 ASN A CA 1
ATOM 702 C C . ASN A 1 96 ? 4.757 -2.155 5.172 1.00 89.19 96 ASN A C 1
ATOM 704 O O . ASN A 1 96 ? 5.412 -2.325 4.144 1.00 89.19 96 ASN A O 1
ATOM 708 N N . SER A 1 97 ? 3.477 -2.506 5.238 1.00 93.19 97 SER A N 1
ATOM 709 C CA . SER A 1 97 ? 2.762 -3.006 4.065 1.00 93.19 97 SER A CA 1
ATOM 710 C C . SER A 1 97 ? 1.274 -2.705 4.111 1.00 93.19 97 SER A C 1
ATOM 712 O O . SER A 1 97 ? 0.682 -2.524 5.178 1.00 93.19 97 SER A O 1
ATOM 714 N N . ILE A 1 98 ? 0.682 -2.667 2.921 1.00 92.31 98 ILE A N 1
ATOM 715 C CA . ILE A 1 98 ? -0.750 -2.612 2.666 1.00 92.31 98 ILE A CA 1
ATOM 716 C C . ILE A 1 98 ? -1.042 -3.726 1.660 1.00 92.31 98 ILE A C 1
ATOM 718 O O . ILE A 1 98 ? -0.558 -3.683 0.530 1.00 92.31 98 ILE A O 1
ATOM 722 N N . ALA A 1 99 ? -1.811 -4.727 2.076 1.00 91.12 99 ALA A N 1
ATOM 723 C CA . ALA A 1 99 ? -2.213 -5.848 1.233 1.00 91.12 99 ALA A CA 1
ATOM 724 C C . ALA A 1 99 ? -3.737 -5.861 1.079 1.00 91.12 99 ALA A C 1
ATOM 726 O O . ALA A 1 99 ? -4.464 -5.921 2.073 1.00 91.12 99 ALA A O 1
ATOM 727 N N . LEU A 1 100 ? -4.203 -5.803 -0.166 1.00 88.81 100 LEU A N 1
ATOM 728 C CA . LEU A 1 100 ? -5.588 -6.004 -0.574 1.00 88.81 100 LEU A CA 1
ATOM 729 C C . LEU A 1 100 ? -5.683 -7.429 -1.118 1.00 88.81 100 LEU A C 1
ATOM 731 O O . LEU A 1 100 ? -5.141 -7.709 -2.183 1.00 88.81 100 LEU A O 1
ATOM 735 N N . ALA A 1 101 ? -6.367 -8.322 -0.417 1.00 85.69 101 ALA A N 1
ATOM 736 C CA . ALA A 1 101 ? -6.620 -9.688 -0.866 1.00 85.69 101 ALA A CA 1
ATOM 737 C C . ALA A 1 101 ? -8.122 -9.911 -1.075 1.00 85.69 101 ALA A C 1
ATOM 739 O O . ALA A 1 101 ? -8.944 -9.172 -0.531 1.00 85.69 101 ALA A O 1
ATOM 740 N N . GLY A 1 102 ? -8.500 -10.981 -1.781 1.00 80.06 102 GLY A N 1
ATOM 741 C CA . GLY A 1 102 ? -9.915 -11.355 -1.951 1.00 80.06 102 GLY A CA 1
ATOM 742 C C . GLY A 1 102 ? -10.692 -11.545 -0.633 1.00 80.06 102 GLY A C 1
ATOM 743 O O . GLY A 1 102 ? -11.913 -11.431 -0.622 1.00 80.06 102 GLY A O 1
ATOM 744 N N . ALA A 1 103 ? -9.989 -11.786 0.482 1.00 81.38 103 ALA A N 1
ATOM 745 C CA . ALA A 1 103 ? -10.562 -11.930 1.822 1.00 81.38 103 ALA A CA 1
ATOM 746 C C . ALA A 1 103 ? -10.564 -10.639 2.677 1.00 81.38 103 ALA A C 1
ATOM 748 O O . ALA A 1 103 ? -11.143 -10.649 3.761 1.00 81.38 103 ALA A O 1
ATOM 749 N N . GLY A 1 104 ? -9.923 -9.543 2.243 1.00 86.69 104 GLY A N 1
ATOM 750 C CA . GLY A 1 104 ? -9.903 -8.281 2.995 1.00 86.69 104 GLY A CA 1
ATOM 751 C C . GLY A 1 104 ? -8.618 -7.454 2.878 1.00 86.69 104 GLY A C 1
ATOM 752 O O . GLY A 1 104 ? -7.757 -7.701 2.035 1.00 86.69 104 GLY A O 1
ATOM 753 N N . LEU A 1 105 ? -8.500 -6.450 3.754 1.00 93.56 105 LEU A N 1
ATOM 754 C CA . LEU A 1 105 ? -7.387 -5.498 3.819 1.00 93.56 105 LEU A CA 1
ATOM 755 C C . LEU A 1 105 ? -6.509 -5.768 5.051 1.00 93.56 105 LEU A C 1
ATOM 757 O O . LEU A 1 105 ? -7.024 -5.915 6.156 1.00 93.56 105 LEU A O 1
ATOM 761 N N . THR A 1 106 ? -5.187 -5.760 4.883 1.00 94.69 106 THR A N 1
ATOM 762 C CA . THR A 1 106 ? -4.214 -5.810 5.989 1.00 94.69 106 THR A CA 1
ATOM 763 C C . THR A 1 106 ? -3.244 -4.637 5.898 1.00 94.69 106 THR A C 1
ATOM 765 O O . THR A 1 106 ? -2.671 -4.396 4.837 1.00 94.69 106 THR A O 1
ATOM 768 N N . ILE A 1 107 ? -3.027 -3.936 7.016 1.00 95.81 107 ILE A N 1
ATOM 769 C CA . ILE A 1 107 ? -1.998 -2.897 7.160 1.00 95.81 107 ILE A CA 1
ATOM 770 C C . ILE A 1 107 ? -1.017 -3.336 8.248 1.00 95.81 107 ILE A C 1
ATOM 772 O O . ILE A 1 107 ? -1.429 -3.691 9.352 1.00 95.81 107 ILE A O 1
ATOM 776 N N . LYS A 1 108 ? 0.28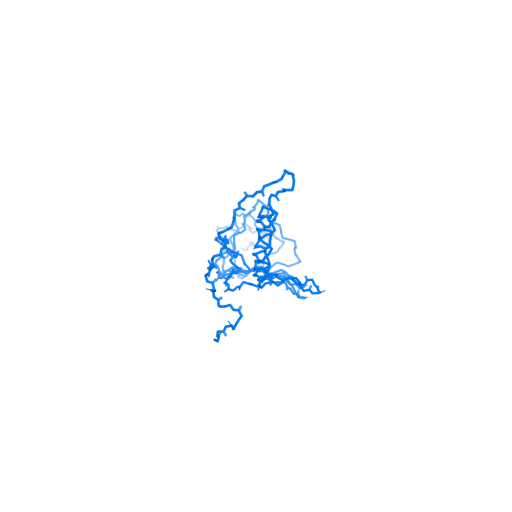0 -3.287 7.948 1.00 95.00 108 LYS A N 1
ATOM 777 C CA . LYS A 1 108 ? 1.369 -3.614 8.873 1.00 95.00 108 LYS A CA 1
ATOM 778 C C . LYS A 1 108 ? 2.311 -2.420 8.998 1.00 95.00 108 LYS A C 1
ATOM 780 O O . LYS A 1 108 ? 2.628 -1.795 7.992 1.00 95.00 108 LYS A O 1
ATOM 785 N N . ALA A 1 109 ? 2.786 -2.142 10.211 1.00 96.38 109 ALA A N 1
ATOM 786 C CA . ALA A 1 109 ? 3.941 -1.280 10.462 1.00 96.38 109 ALA A CA 1
ATOM 787 C C . ALA A 1 109 ? 4.652 -1.747 11.747 1.00 96.38 109 ALA A C 1
ATOM 789 O O . ALA A 1 109 ? 3.992 -1.801 12.786 1.00 96.38 109 ALA A O 1
ATOM 790 N N . PRO A 1 110 ? 5.957 -2.091 11.732 1.00 93.06 110 PRO A N 1
ATOM 791 C CA . PRO A 1 110 ? 6.631 -2.626 12.921 1.00 93.06 110 PRO A CA 1
ATOM 792 C C . PRO A 1 110 ? 6.828 -1.607 14.048 1.00 93.06 110 PRO A C 1
ATOM 794 O O . PRO A 1 110 ? 6.854 -1.988 15.212 1.00 93.06 110 PRO A O 1
ATOM 797 N N . ALA A 1 111 ? 6.983 -0.322 13.707 1.00 95.62 111 ALA A N 1
ATOM 798 C CA . ALA A 1 111 ? 7.260 0.734 14.681 1.00 95.62 111 ALA A CA 1
ATOM 799 C C . ALA A 1 111 ? 5.989 1.456 15.156 1.00 95.62 111 ALA A C 1
ATOM 801 O O . ALA A 1 111 ? 5.729 1.541 16.354 1.00 95.62 111 ALA A O 1
ATOM 802 N N . LYS A 1 112 ? 5.209 2.021 14.224 1.00 93.88 112 LYS A N 1
ATOM 803 C CA . LYS A 1 112 ? 3.995 2.792 14.526 1.00 93.88 112 LYS A CA 1
ATOM 804 C C . LYS A 1 112 ? 3.134 2.969 13.276 1.00 93.88 112 LYS A C 1
ATOM 806 O O . LYS A 1 112 ? 3.613 3.505 12.281 1.00 93.88 112 LYS A O 1
ATOM 811 N N . ILE A 1 113 ? 1.843 2.657 13.379 1.00 96.12 113 ILE A N 1
ATOM 812 C CA . ILE A 1 113 ? 0.817 3.252 12.512 1.00 96.12 113 ILE A CA 1
ATOM 813 C C . ILE A 1 113 ? 0.338 4.526 13.212 1.00 96.12 113 ILE A C 1
ATOM 815 O O . ILE A 1 113 ? -0.092 4.469 14.362 1.00 96.12 113 ILE A O 1
ATOM 819 N N . GLN A 1 114 ? 0.425 5.679 12.547 1.00 95.50 114 GLN A N 1
ATOM 820 C CA . GLN A 1 114 ? -0.138 6.927 13.061 1.00 95.50 114 GLN A CA 1
ATOM 821 C C . GLN A 1 114 ? -1.258 7.401 12.138 1.00 95.50 114 GLN A C 1
ATOM 823 O O . GLN A 1 114 ? -1.003 7.879 11.037 1.00 95.50 114 GLN A O 1
ATOM 828 N N . LEU A 1 115 ? -2.494 7.274 12.616 1.00 93.69 115 LEU A N 1
ATOM 829 C CA . LEU A 1 115 ? -3.679 7.826 11.969 1.00 93.69 115 LEU A CA 1
ATOM 830 C C . LEU A 1 115 ? -3.932 9.229 12.536 1.00 93.69 115 LEU A C 1
ATOM 832 O O . LEU A 1 115 ? -3.930 9.416 13.752 1.00 93.69 115 LEU A O 1
ATOM 836 N N . GLN A 1 116 ? -4.118 10.217 11.663 1.00 92.56 116 GLN A N 1
ATOM 837 C CA . GLN A 1 116 ? -4.427 11.600 12.032 1.00 92.56 116 GLN A CA 1
ATOM 838 C C . GLN A 1 116 ? -5.708 12.014 11.306 1.00 92.56 116 GLN A C 1
ATOM 840 O O . GLN A 1 116 ? -5.760 12.014 10.080 1.00 92.56 116 GLN A O 1
ATOM 845 N N . SER A 1 117 ? -6.759 12.306 12.071 1.00 92.44 117 SER A N 1
ATOM 846 C CA . SER A 1 117 ? -8.101 12.625 11.567 1.00 92.44 117 SER A CA 1
ATOM 847 C C . SER A 1 117 ? -8.907 13.342 12.652 1.00 92.44 117 SER A C 1
ATOM 849 O O . SER A 1 117 ? -8.654 13.119 13.835 1.00 92.44 117 SER A O 1
ATOM 851 N N . SER A 1 118 ? -9.872 14.182 12.270 1.00 92.12 118 SER A N 1
ATOM 852 C CA . SER A 1 118 ? -10.782 14.863 13.210 1.00 92.12 118 SER A CA 1
ATOM 853 C C . SER A 1 118 ? -11.875 13.943 13.764 1.00 92.12 118 SER A C 1
ATOM 855 O O . SER A 1 118 ? -12.342 14.144 14.881 1.00 92.12 118 SER A O 1
ATOM 857 N N . MET A 1 119 ? -12.265 12.923 12.997 1.00 93.31 119 MET A N 1
ATOM 858 C CA . MET A 1 119 ? -13.200 11.877 13.395 1.00 93.31 119 MET A CA 1
ATOM 859 C C . MET A 1 119 ? -12.730 10.546 12.807 1.00 93.31 119 MET A C 1
ATOM 861 O O . MET A 1 119 ? -12.465 10.454 11.610 1.00 93.31 119 MET A O 1
ATOM 865 N N . PHE A 1 120 ? -12.664 9.516 13.647 1.00 94.44 120 PHE A N 1
ATOM 866 C CA . PHE A 1 120 ? -12.374 8.142 13.249 1.00 94.44 120 PHE A CA 1
ATOM 867 C C . PHE A 1 120 ? -13.541 7.262 13.697 1.00 94.44 120 PHE A C 1
ATOM 869 O O . PHE A 1 120 ? -13.783 7.112 14.894 1.00 94.44 120 PHE A O 1
ATOM 876 N N . ALA A 1 121 ? -14.296 6.729 12.737 1.00 94.44 121 ALA A N 1
ATOM 877 C CA . ALA A 1 121 ? -15.467 5.895 12.984 1.00 94.44 121 ALA A CA 1
ATOM 878 C C . ALA A 1 121 ? -15.204 4.466 12.501 1.00 94.44 121 ALA A C 1
ATOM 880 O O . ALA A 1 121 ? -14.764 4.261 11.370 1.00 94.44 121 ALA A O 1
ATOM 881 N N . VAL A 1 122 ? -15.505 3.481 13.348 1.00 94.75 122 VAL A N 1
ATOM 882 C CA . VAL A 1 122 ? -15.359 2.056 13.036 1.00 94.75 122 VAL A CA 1
ATOM 883 C C . VAL A 1 122 ? -16.716 1.390 13.214 1.00 94.75 122 VAL A C 1
ATOM 885 O O . VAL A 1 122 ? -17.234 1.325 14.324 1.00 94.75 122 VAL A O 1
ATOM 888 N N . ASN A 1 123 ? -17.284 0.898 12.114 1.00 95.38 123 ASN A N 1
ATOM 889 C CA . ASN A 1 123 ? -18.532 0.141 12.112 1.00 95.38 123 ASN A CA 1
ATOM 890 C C . ASN A 1 123 ? -18.193 -1.327 11.840 1.00 95.38 123 ASN A C 1
ATOM 892 O O . ASN A 1 123 ? -17.849 -1.684 10.715 1.00 95.38 123 ASN A O 1
ATOM 896 N N . ALA A 1 124 ? -18.247 -2.162 12.874 1.00 94.31 124 ALA A N 1
ATOM 897 C CA . ALA A 1 124 ? -17.949 -3.588 12.795 1.00 94.31 124 ALA A CA 1
ATOM 898 C C . ALA A 1 124 ? -18.807 -4.353 13.809 1.00 94.31 124 ALA A C 1
ATOM 900 O O . ALA A 1 124 ? -19.136 -3.814 14.863 1.00 94.31 124 ALA A O 1
ATOM 901 N N . GLY A 1 125 ? -19.137 -5.615 13.517 1.00 96.12 125 GLY A N 1
ATOM 902 C CA . GLY A 1 125 ? -19.870 -6.468 14.464 1.00 96.12 125 GLY A CA 1
ATOM 903 C C . GLY A 1 125 ? -19.061 -6.809 15.724 1.00 96.12 125 GLY A C 1
ATOM 904 O O . GLY A 1 125 ? -19.638 -7.019 16.784 1.00 96.12 125 GLY A O 1
ATOM 905 N N . VAL A 1 126 ? -17.728 -6.833 15.613 1.00 94.44 126 VAL A N 1
ATOM 906 C CA . VAL A 1 126 ? -16.774 -7.005 16.719 1.00 94.44 126 VAL A CA 1
ATOM 907 C C . VAL A 1 126 ? -15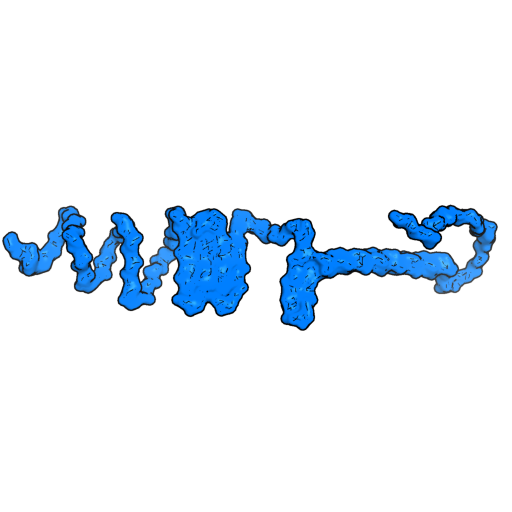.534 -6.156 16.426 1.00 94.44 126 VAL A C 1
ATOM 909 O O . VAL A 1 126 ? -15.097 -6.078 15.278 1.00 94.44 126 VAL A O 1
ATOM 912 N N . ILE A 1 127 ? -14.945 -5.554 17.461 1.00 95.56 127 ILE A N 1
ATOM 913 C CA . ILE A 1 127 ? -13.624 -4.914 17.410 1.00 95.56 127 ILE A CA 1
ATOM 914 C C . ILE A 1 127 ? -12.739 -5.588 18.461 1.00 95.56 127 ILE A C 1
ATOM 916 O O . ILE A 1 127 ? -13.116 -5.666 19.628 1.00 95.56 127 ILE A O 1
ATOM 920 N N . THR A 1 128 ? -11.549 -6.035 18.058 1.00 95.94 128 THR A N 1
ATOM 921 C CA . THR A 1 128 ? -10.561 -6.657 18.951 1.00 95.94 128 THR A CA 1
ATOM 922 C C . THR A 1 128 ? -9.307 -5.793 19.000 1.00 95.94 128 THR A C 1
ATOM 924 O O . THR A 1 128 ? -8.686 -5.549 17.968 1.00 95.94 128 THR A O 1
ATOM 927 N N . ALA A 1 129 ? -8.919 -5.348 20.196 1.00 94.25 129 ALA A N 1
ATOM 928 C CA . ALA A 1 129 ? -7.723 -4.540 20.422 1.00 94.25 129 ALA A CA 1
ATOM 929 C C . ALA A 1 129 ? -6.781 -5.246 21.409 1.00 94.25 129 ALA A C 1
ATOM 931 O O . ALA A 1 129 ? -7.036 -5.281 22.611 1.00 94.25 129 ALA A O 1
ATOM 932 N N . SER A 1 130 ? -5.685 -5.802 20.891 1.00 95.81 130 SER A N 1
ATOM 933 C CA . SER A 1 130 ? -4.660 -6.492 21.681 1.00 95.81 130 SER A CA 1
ATOM 934 C C . SER A 1 130 ? -3.473 -5.560 21.926 1.00 95.81 130 SER A C 1
ATOM 936 O O . SER A 1 130 ? -2.581 -5.457 21.087 1.00 95.81 130 SER A O 1
ATOM 938 N N . ALA A 1 131 ? -3.468 -4.867 23.065 1.00 94.31 131 ALA A N 1
ATOM 939 C CA . ALA A 1 131 ? -2.420 -3.922 23.454 1.00 94.31 131 ALA A CA 1
ATOM 940 C C . ALA A 1 131 ? -2.077 -4.051 24.947 1.00 94.31 131 ALA A C 1
ATOM 942 O O . ALA A 1 131 ? -2.915 -4.459 25.748 1.00 94.31 131 ALA A O 1
ATOM 943 N N . SER A 1 132 ? -0.852 -3.675 25.328 1.00 95.75 132 SER A N 1
ATOM 944 C CA . SER A 1 132 ? -0.433 -3.594 26.737 1.00 95.75 132 SER A CA 1
ATOM 945 C C . SER A 1 132 ? -1.092 -2.430 27.483 1.00 95.75 132 SER A C 1
ATOM 947 O O . SER A 1 132 ? -1.320 -2.516 28.687 1.00 95.75 132 SER A O 1
ATOM 949 N N . MET A 1 133 ? -1.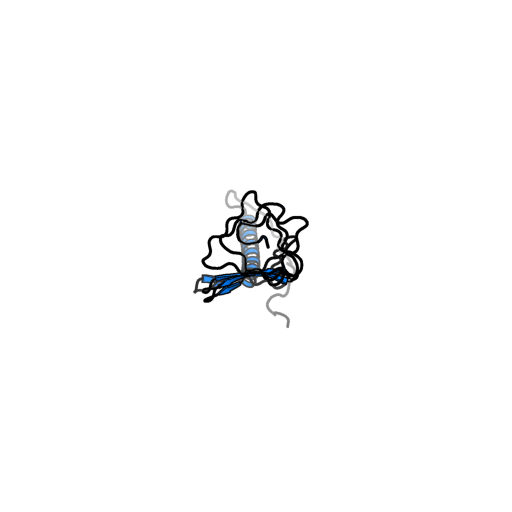402 -1.348 26.766 1.00 95.31 133 MET A N 1
ATOM 950 C CA . MET A 1 133 ? -2.121 -0.181 27.262 1.00 95.31 133 MET A CA 1
ATOM 951 C C . MET A 1 133 ? -2.950 0.421 26.124 1.00 95.31 133 MET A C 1
ATOM 953 O O . MET A 1 133 ? -2.437 0.602 25.020 1.00 95.31 133 MET A O 1
ATOM 957 N N . SER A 1 134 ? -4.202 0.771 26.415 1.00 95.44 134 SER A N 1
ATOM 958 C CA . SER A 1 134 ? -5.093 1.499 25.505 1.00 95.44 134 SER A CA 1
ATOM 959 C C . SER A 1 134 ? -5.553 2.776 26.197 1.00 95.44 134 SER A C 1
ATOM 961 O O . SER A 1 134 ? -6.355 2.725 27.128 1.00 95.44 134 SER A O 1
ATOM 963 N N . THR A 1 135 ? -5.025 3.921 25.765 1.00 95.44 135 THR A N 1
ATOM 964 C CA . THR A 1 135 ? -5.300 5.218 26.395 1.00 95.44 135 THR A CA 1
ATOM 965 C C . THR A 1 135 ? -6.426 5.946 25.672 1.00 95.44 135 THR A C 1
ATOM 967 O O . THR A 1 135 ? -6.313 6.246 24.484 1.00 95.44 135 THR A O 1
ATOM 970 N N . PHE A 1 136 ? -7.476 6.301 26.412 1.00 93.94 136 PHE A N 1
ATOM 971 C CA . PHE A 1 136 ? -8.559 7.166 25.950 1.00 93.94 136 PHE A CA 1
ATOM 972 C C . PHE A 1 136 ? -8.569 8.432 26.810 1.00 93.94 136 PHE A C 1
ATOM 974 O O . PHE A 1 136 ? -8.750 8.355 28.021 1.00 93.94 136 PHE A O 1
ATOM 981 N N . SER A 1 137 ? -8.381 9.605 26.203 1.00 92.88 137 SER A N 1
ATOM 982 C CA . SER A 1 137 ? -8.296 10.891 26.925 1.00 92.88 137 SER A CA 1
ATOM 983 C C . SER A 1 137 ? -9.664 11.481 27.313 1.00 92.88 137 SER A C 1
ATOM 985 O O . SER A 1 137 ? -9.795 12.692 27.471 1.00 92.88 137 SER A O 1
ATOM 987 N N . GLY A 1 138 ? -10.701 10.648 27.412 1.00 88.50 138 GLY A N 1
ATOM 988 C CA . GLY A 1 138 ? -12.089 11.050 27.631 1.00 88.50 138 GLY A CA 1
ATOM 989 C C . GLY A 1 138 ? -12.992 9.846 27.906 1.00 88.50 138 GLY A C 1
ATOM 990 O O . GLY A 1 138 ? -12.515 8.759 28.225 1.00 88.50 138 GLY A O 1
ATOM 991 N N . THR A 1 139 ? -14.306 10.028 27.784 1.00 91.75 139 THR A N 1
ATOM 992 C CA . THR A 1 139 ? -15.290 8.994 28.136 1.00 91.75 139 THR A CA 1
ATOM 993 C C . THR A 1 139 ? -15.315 7.838 27.136 1.00 91.75 139 THR A C 1
ATOM 995 O O . THR A 1 139 ? -15.639 8.028 25.964 1.00 91.75 139 THR A O 1
ATOM 998 N N . VAL A 1 140 ? -15.089 6.615 27.620 1.00 93.94 140 VAL A N 1
ATOM 999 C CA . VAL A 1 140 ? -15.426 5.384 26.892 1.00 93.94 140 VAL A CA 1
ATOM 1000 C C . VAL A 1 140 ? -16.883 5.031 27.197 1.00 93.94 140 VAL A C 1
ATOM 1002 O O . VAL A 1 140 ? -17.205 4.643 28.319 1.00 93.94 140 VAL A O 1
ATOM 1005 N N . LYS A 1 141 ? -17.778 5.173 26.213 1.00 93.12 141 LYS A N 1
ATOM 1006 C CA . LYS A 1 141 ? -19.175 4.730 26.330 1.00 93.12 141 LYS A CA 1
ATOM 1007 C C . LYS A 1 141 ? -19.307 3.298 25.808 1.00 93.12 141 LYS A C 1
ATOM 1009 O O . LYS A 1 141 ? -18.987 3.034 24.654 1.00 93.12 141 LYS A O 1
ATOM 1014 N N . CYS A 1 142 ? -19.808 2.402 26.649 1.00 94.12 142 CYS A N 1
ATOM 1015 C CA . CYS A 1 142 ? -20.154 1.024 26.310 1.00 94.12 142 CYS A CA 1
ATOM 1016 C C . CYS A 1 142 ? -21.330 0.566 27.184 1.00 94.12 142 CYS A C 1
ATOM 1018 O O . CYS A 1 142 ? -21.533 1.116 28.267 1.00 94.12 142 CYS A O 1
ATOM 1020 N N . ASP A 1 143 ? -22.090 -0.427 26.723 1.00 94.81 143 ASP A N 1
ATOM 1021 C CA . ASP A 1 143 ? -23.257 -0.934 27.462 1.00 94.81 143 ASP A CA 1
ATOM 1022 C C . ASP A 1 143 ? -22.860 -1.927 28.566 1.00 94.81 143 ASP A C 1
ATOM 1024 O O . ASP A 1 143 ? -23.593 -2.139 29.529 1.00 94.81 143 ASP A O 1
ATOM 1028 N N . THR A 1 144 ? -21.692 -2.563 28.446 1.00 93.94 144 THR A N 1
ATOM 1029 C CA . THR A 1 144 ? -21.137 -3.485 29.444 1.00 93.94 144 THR A CA 1
ATOM 1030 C C . THR A 1 144 ? -19.616 -3.514 29.332 1.00 93.94 144 THR A C 1
ATOM 1032 O O . THR A 1 144 ? -19.069 -3.604 28.234 1.00 93.94 144 THR A O 1
ATOM 1035 N N . ILE A 1 145 ? -18.935 -3.490 30.479 1.00 92.19 145 ILE A N 1
ATOM 1036 C CA . ILE A 1 145 ? -17.493 -3.716 30.595 1.00 92.19 145 ILE A CA 1
ATOM 1037 C C . ILE A 1 145 ? -17.244 -4.984 31.416 1.00 92.19 145 ILE A C 1
ATOM 1039 O O . ILE A 1 145 ? -17.782 -5.144 32.509 1.00 92.19 145 ILE A O 1
ATOM 1043 N N . ILE A 1 146 ? -16.415 -5.887 30.890 1.00 94.56 146 ILE A N 1
ATOM 1044 C CA . ILE A 1 146 ? -15.960 -7.095 31.587 1.00 94.56 146 ILE A CA 1
ATOM 1045 C C . ILE A 1 146 ? -14.444 -6.982 31.736 1.00 94.56 146 ILE A C 1
ATOM 1047 O O . ILE A 1 146 ? -13.719 -6.956 30.743 1.00 94.56 146 ILE A O 1
ATOM 1051 N N . ALA A 1 147 ? -13.960 -6.899 32.974 1.00 93.12 147 ALA A N 1
ATOM 1052 C CA . ALA A 1 147 ? -12.546 -6.711 33.286 1.00 93.12 147 ALA A CA 1
ATOM 1053 C C . ALA A 1 147 ? -12.127 -7.583 34.478 1.00 93.12 147 ALA A C 1
ATOM 1055 O O . ALA A 1 147 ? -12.913 -7.815 35.392 1.00 93.12 147 ALA A O 1
ATOM 1056 N N . ARG A 1 148 ? -10.869 -8.048 34.485 1.00 95.25 148 ARG A N 1
ATOM 1057 C CA . ARG A 1 148 ? -10.298 -8.819 35.612 1.00 95.25 148 ARG A CA 1
ATOM 1058 C C . ARG A 1 148 ? -10.045 -7.947 36.841 1.00 95.25 148 ARG A C 1
ATOM 1060 O O . ARG A 1 148 ? -10.133 -8.415 37.970 1.00 95.25 148 ARG A O 1
ATOM 1067 N N . THR A 1 149 ? -9.688 -6.690 36.610 1.00 91.69 149 THR A N 1
ATOM 1068 C CA . THR A 1 149 ? -9.433 -5.687 37.642 1.00 91.69 149 THR A CA 1
ATOM 1069 C C . THR A 1 149 ? -9.765 -4.329 37.048 1.00 91.69 149 THR A C 1
ATOM 1071 O O . THR A 1 149 ? -9.393 -4.046 35.909 1.00 91.69 149 THR A O 1
ATOM 1074 N N . VAL A 1 150 ? -10.459 -3.496 37.817 1.00 90.31 150 VAL A N 1
ATOM 1075 C CA . VAL A 1 150 ? -10.692 -2.087 37.499 1.00 90.31 150 VAL A CA 1
ATOM 1076 C C . VAL A 1 150 ? -10.039 -1.285 38.614 1.00 90.31 150 VAL A C 1
ATOM 1078 O O . VAL A 1 150 ? -10.337 -1.505 39.784 1.00 90.31 150 VAL A O 1
ATOM 1081 N N . ILE A 1 151 ? -9.123 -0.390 38.252 1.00 90.88 151 ILE A N 1
ATOM 1082 C CA . ILE A 1 151 ? -8.450 0.513 39.188 1.00 90.88 151 ILE A CA 1
ATOM 1083 C C . ILE A 1 151 ? -8.779 1.931 38.736 1.00 90.88 151 ILE A C 1
ATOM 1085 O O . ILE A 1 151 ? -8.489 2.302 37.601 1.00 90.88 151 ILE A O 1
ATOM 1089 N N . GLY A 1 152 ? -9.388 2.711 39.622 1.00 87.62 152 GLY A N 1
ATOM 1090 C CA . GLY A 1 152 ? -9.705 4.115 39.397 1.00 87.62 152 GLY A CA 1
ATOM 1091 C C . GLY A 1 152 ? -9.429 4.922 40.658 1.00 87.62 152 GLY A C 1
ATOM 1092 O O . GLY A 1 152 ? -9.557 4.408 41.766 1.00 87.62 152 GLY A O 1
ATOM 1093 N N . SER A 1 153 ? -9.064 6.193 40.491 1.00 89.88 153 SER A N 1
ATOM 1094 C CA . SER A 1 153 ? -8.962 7.155 41.600 1.00 89.88 153 SER A CA 1
ATOM 1095 C C . SER A 1 153 ? -10.321 7.475 42.230 1.00 89.88 153 SER A C 1
ATOM 1097 O O . SER A 1 153 ? -10.387 7.931 43.367 1.00 89.88 153 SER A O 1
ATOM 1099 N N . SER A 1 154 ? -11.401 7.233 41.488 1.00 85.19 154 SER A N 1
ATOM 1100 C CA . SER A 1 154 ? -12.784 7.308 41.932 1.00 85.19 154 SER A CA 1
ATOM 1101 C C . SER A 1 154 ? -13.605 6.263 41.179 1.00 85.19 154 SER A C 1
ATOM 1103 O O . SER A 1 154 ? -13.341 5.984 40.006 1.00 85.19 154 SER A O 1
ATOM 1105 N N . TYR A 1 155 ? -14.611 5.709 41.848 1.00 82.06 155 TYR A N 1
ATOM 1106 C CA . TYR A 1 155 ? -15.715 4.996 41.221 1.00 82.06 155 TYR A CA 1
ATOM 1107 C C . TYR A 1 155 ? -17.013 5.583 41.777 1.00 82.06 155 TYR A C 1
ATOM 1109 O O . TYR A 1 155 ? -17.125 5.818 42.979 1.00 82.06 155 TYR A O 1
ATOM 1117 N N . THR A 1 156 ? -17.996 5.814 40.910 1.00 83.31 156 THR A N 1
ATOM 1118 C CA . THR A 1 156 ? -19.355 6.160 41.338 1.00 83.31 156 THR A CA 1
ATOM 1119 C C . THR A 1 156 ? -20.185 4.882 41.258 1.00 83.31 156 THR A C 1
ATOM 1121 O O . THR A 1 156 ? -20.562 4.490 40.150 1.00 83.31 156 THR A O 1
ATOM 1124 N N . PRO A 1 157 ? -20.419 4.167 42.374 1.00 77.75 157 PRO A N 1
ATOM 1125 C CA . PRO A 1 157 ? -21.202 2.941 42.342 1.00 77.75 157 PRO A CA 1
ATOM 1126 C C . PRO A 1 157 ? -22.641 3.216 41.900 1.00 77.75 157 PRO A C 1
ATOM 1128 O O . PRO A 1 157 ? -23.259 4.200 42.307 1.00 77.75 157 PRO A O 1
ATOM 1131 N N . GLY A 1 158 ? -23.203 2.297 41.113 1.00 76.94 158 GLY A N 1
ATOM 1132 C CA . GLY A 1 158 ? -24.656 2.161 41.039 1.00 76.94 158 GLY A CA 1
ATOM 1133 C C . GLY A 1 158 ? -25.208 1.694 42.390 1.00 76.94 158 GLY A C 1
ATOM 1134 O O . GLY A 1 158 ? -24.482 1.098 43.184 1.00 76.94 158 GLY A O 1
ATOM 1135 N N . ALA A 1 159 ? -26.501 1.912 42.637 1.00 72.25 159 ALA A N 1
ATOM 1136 C CA . ALA A 1 159 ? -27.140 1.653 43.935 1.00 72.25 159 ALA A CA 1
ATOM 1137 C C . ALA A 1 159 ? -27.022 0.201 44.466 1.00 72.25 159 ALA A C 1
ATOM 1139 O O . ALA A 1 159 ? -27.280 -0.026 45.640 1.00 72.25 159 ALA A O 1
ATOM 1140 N N . GLY A 1 160 ? -26.627 -0.769 43.630 1.00 68.94 160 GLY A N 1
ATOM 1141 C CA . GLY A 1 160 ? -26.358 -2.159 44.028 1.00 68.94 160 GLY A CA 1
ATOM 1142 C C . GLY A 1 160 ? -24.905 -2.484 44.417 1.00 68.94 160 GLY A C 1
ATOM 1143 O O . GLY A 1 160 ? -24.638 -3.628 44.762 1.00 68.94 160 GLY A O 1
ATOM 1144 N N . ASN A 1 161 ? -23.974 -1.522 44.357 1.00 65.06 161 ASN A N 1
ATOM 1145 C CA . ASN A 1 161 ? -22.535 -1.726 44.611 1.00 65.06 161 ASN A CA 1
ATOM 1146 C C . ASN A 1 161 ? -22.035 -1.040 45.902 1.00 65.06 161 ASN A C 1
ATOM 1148 O O . ASN A 1 161 ? -20.856 -0.704 46.002 1.00 65.06 161 ASN A O 1
ATOM 1152 N N . ILE A 1 162 ? -22.921 -0.795 46.871 1.00 61.12 162 ILE A N 1
ATOM 1153 C CA . ILE A 1 162 ? -22.567 -0.276 48.201 1.00 61.12 162 ILE A CA 1
ATOM 1154 C C . ILE A 1 162 ? -23.041 -1.298 49.239 1.00 61.12 162 ILE A C 1
ATOM 1156 O O . ILE A 1 162 ? -24.243 -1.555 49.324 1.00 61.12 162 ILE A O 1
ATOM 1160 N N . TRP A 1 163 ? -22.104 -1.863 50.005 1.00 62.66 163 TRP A N 1
ATOM 1161 C CA . TRP A 1 163 ? -22.352 -2.692 51.191 1.00 62.66 163 TRP A CA 1
ATOM 1162 C C . TRP A 1 163 ? -21.507 -2.192 52.368 1.00 62.66 163 TRP A C 1
ATOM 1164 O O . TRP A 1 163 ? -20.454 -1.566 52.099 1.00 62.66 163 TRP A O 1
#

Radius of gyration: 38.28 Å; chains: 1; bounding box: 70×39×118 Å

Foldseek 3Di:
DDDPPDDPDDDDDDPDDDDDDDDCPGVVVVVVVVVVVVVVVVVVVVVVVVVCCAWDQDPVRDTDGRDPPDPPPPDVADDDWDDDPFWIKDDDPQGWIWTQGPVGIDTDHPPDDDDDDPDDDDDDPDDDDDDPDDDDPDDDDDPDDDDPDDDDPDDDDDPVPDD

Secondary structure (DSSP, 8-state):
---TT----------------SSSPPHHHHHHHHHHHHHHHHHHHHHHHHHHTTEEE-TT--EEE--SS------SS----EEETTEEEEE-TTS-EEEEETTEEEEE-SS------S------S------S----SS----S----S----S-----TTS--